Protein AF-A0A8H8Z1Y2-F1 (afdb_monomer_lite)

Organism: NCBI:txid52442

Radius of gyration: 13.25 Å; chains: 1; bounding box: 28×30×29 Å

Foldseek 3Di:
DPPCPVVVVVCVVVVHDDCDPLNVLLVCCVVVVDPLVVLVVVVVVCVVVVHPDPVVVSVVSSVVSD

pLDDT: mean 79.76, std 14.71, range [37.66, 96.0]

Sequence (66 aa):
MSGDKRLRKAAENEGVIVKGTLWLVNELVTQNIISISKAQEAFGRMQAADRRLPWDKVNLLLKNLE

InterPro domains:
  IPR021799 PIN-like domain, prokaryotic [PF11848] (3-65)

Secondary structure (DSSP, 8-state):
--SSHHHHHHHHHTT-----HHHHHHHHHHTTSS-HHHHHHHHHHHHHTT----HHHHHHHHHHH-

Structure (mmCIF, N/CA/C/O backbone):
data_AF-A0A8H8Z1Y2-F1
#
_entry.id   AF-A0A8H8Z1Y2-F1
#
loop_
_atom_site.group_PDB
_atom_site.id
_atom_site.type_symbol
_atom_site.label_atom_id
_atom_site.label_alt_id
_atom_site.label_comp_id
_atom_site.label_asym_id
_atom_site.label_entity_id
_atom_site.label_seq_id
_atom_site.pdbx_PDB_ins_code
_atom_site.Cartn_x
_atom_site.Cartn_y
_atom_site.Cartn_z
_atom_site.occupancy
_atom_site.B_iso_or_equiv
_atom_site.auth_seq_id
_atom_site.auth_comp_id
_atom_site.auth_asym_id
_atom_site.auth_atom_id
_atom_site.pdbx_PDB_model_num
ATOM 1 N N . M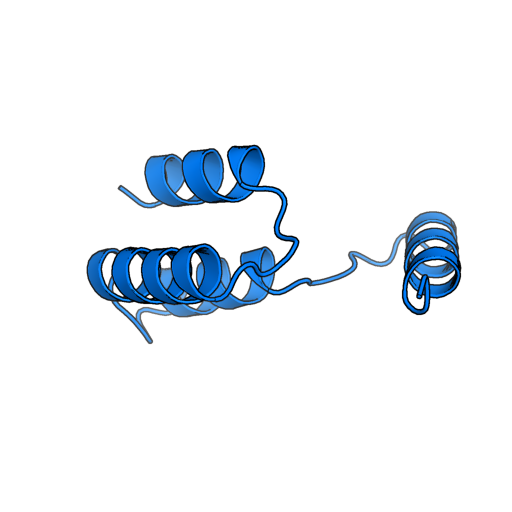ET A 1 1 ? 18.278 -3.922 -14.161 1.00 37.66 1 MET A N 1
ATOM 2 C CA . MET A 1 1 ? 18.489 -5.340 -13.814 1.00 37.66 1 MET A CA 1
ATOM 3 C C . MET A 1 1 ? 17.115 -5.970 -13.617 1.00 37.66 1 MET A C 1
ATOM 5 O O . MET A 1 1 ? 16.350 -5.474 -12.805 1.00 37.66 1 MET A O 1
ATOM 9 N N . SER A 1 2 ? 16.752 -6.931 -14.465 1.00 52.31 2 SER A N 1
ATOM 10 C CA . SER A 1 2 ? 15.375 -7.411 -14.683 1.00 52.31 2 SER A CA 1
ATOM 11 C C . SER A 1 2 ? 15.210 -8.827 -14.117 1.00 52.31 2 SER A C 1
ATOM 13 O O . SER A 1 2 ? 14.929 -9.755 -14.871 1.00 52.31 2 SER A O 1
ATOM 15 N N . GLY A 1 3 ? 15.493 -9.024 -12.826 1.00 58.62 3 GLY A N 1
ATOM 16 C CA . GLY A 1 3 ? 15.583 -10.368 -12.228 1.00 58.62 3 GLY A CA 1
ATOM 17 C C . GLY A 1 3 ? 14.235 -11.090 -12.140 1.00 58.62 3 GLY A C 1
ATOM 18 O O . GLY A 1 3 ? 14.131 -12.281 -12.406 1.00 58.62 3 GLY A O 1
ATOM 19 N N . ASP A 1 4 ? 13.175 -10.344 -11.866 1.00 64.25 4 ASP A N 1
ATOM 20 C CA . ASP A 1 4 ? 11.828 -10.853 -11.579 1.00 64.25 4 ASP A CA 1
ATOM 21 C C . ASP A 1 4 ? 10.925 -10.989 -12.819 1.00 64.25 4 ASP A C 1
ATOM 23 O O . ASP A 1 4 ? 9.840 -11.564 -12.739 1.00 64.25 4 ASP A O 1
ATOM 27 N N . LYS A 1 5 ? 11.368 -10.532 -14.000 1.00 60.38 5 LYS A N 1
ATOM 28 C CA . LYS A 1 5 ? 10.553 -10.568 -15.232 1.00 60.38 5 LYS A CA 1
ATOM 29 C C . LYS A 1 5 ? 10.239 -11.993 -15.701 1.00 60.38 5 LYS A C 1
ATOM 31 O O . LYS A 1 5 ? 9.132 -12.259 -16.156 1.00 60.38 5 LYS A O 1
ATOM 36 N N . ARG A 1 6 ? 11.211 -12.908 -15.598 1.00 59.22 6 ARG A N 1
ATOM 37 C CA . ARG A 1 6 ? 11.028 -14.322 -15.974 1.00 59.22 6 ARG A CA 1
ATOM 38 C C . ARG A 1 6 ? 10.177 -15.067 -14.948 1.00 59.22 6 ARG A C 1
ATOM 40 O O . ARG A 1 6 ? 9.324 -15.852 -15.340 1.00 59.22 6 ARG A O 1
ATOM 47 N N . LEU A 1 7 ? 10.362 -14.753 -13.666 1.00 59.47 7 LEU A N 1
ATOM 48 C CA . LEU A 1 7 ? 9.609 -15.352 -12.566 1.00 59.47 7 LEU A CA 1
ATOM 49 C C . LEU A 1 7 ? 8.133 -14.935 -12.593 1.00 59.47 7 LEU A C 1
ATOM 51 O O . LEU A 1 7 ? 7.257 -15.775 -12.428 1.00 59.47 7 LEU A O 1
ATOM 55 N N . ARG A 1 8 ? 7.850 -13.657 -12.886 1.00 61.69 8 ARG A N 1
ATOM 56 C CA . ARG A 1 8 ? 6.474 -13.161 -13.028 1.00 61.69 8 ARG A CA 1
ATOM 57 C C . ARG A 1 8 ? 5.738 -13.849 -14.175 1.00 61.69 8 ARG A C 1
ATOM 59 O O . ARG A 1 8 ? 4.622 -14.304 -13.981 1.00 61.69 8 ARG A O 1
ATOM 66 N N . LYS A 1 9 ? 6.405 -13.999 -15.322 1.00 60.38 9 LYS A N 1
ATOM 67 C CA . LYS A 1 9 ? 5.838 -14.663 -16.500 1.00 60.38 9 LYS A CA 1
ATOM 68 C C . LYS A 1 9 ? 5.600 -16.163 -16.282 1.00 60.38 9 LYS A C 1
ATOM 70 O O . LYS A 1 9 ? 4.623 -16.701 -16.785 1.00 60.38 9 LYS A O 1
ATOM 75 N N . ALA A 1 10 ? 6.482 -16.836 -15.539 1.00 58.97 10 ALA A N 1
ATOM 76 C CA . ALA A 1 10 ? 6.297 -18.239 -15.168 1.00 58.97 10 ALA A CA 1
ATOM 77 C C . ALA A 1 10 ? 5.086 -18.420 -14.239 1.00 58.97 10 ALA A C 1
ATOM 79 O O . ALA A 1 10 ? 4.239 -19.265 -14.494 1.00 58.97 10 ALA A O 1
ATOM 80 N N . ALA A 1 11 ? 4.948 -17.562 -13.228 1.00 60.78 11 ALA A N 1
ATOM 81 C CA . ALA A 1 11 ? 3.820 -17.614 -12.303 1.00 60.78 11 ALA A CA 1
ATOM 82 C C . ALA A 1 11 ? 2.475 -17.247 -12.963 1.00 60.78 11 ALA A C 1
ATOM 84 O O . ALA A 1 11 ? 1.467 -17.886 -12.679 1.00 60.78 11 ALA A O 1
ATOM 85 N N . GLU A 1 12 ? 2.461 -16.282 -13.894 1.00 60.31 12 GLU A N 1
ATOM 86 C CA . GLU A 1 12 ? 1.288 -15.975 -14.732 1.00 60.31 12 GLU A CA 1
ATOM 87 C C . GLU A 1 12 ? 0.863 -17.184 -15.585 1.00 60.31 12 GLU A C 1
ATOM 89 O O . GLU A 1 12 ? -0.328 -17.473 -15.681 1.00 60.31 12 GLU A O 1
ATOM 94 N N . ASN A 1 13 ? 1.825 -17.917 -16.157 1.00 58.59 13 ASN A N 1
ATOM 95 C CA . ASN A 1 13 ? 1.564 -19.121 -16.952 1.00 58.59 13 ASN A CA 1
ATOM 96 C C . ASN A 1 13 ? 1.056 -20.311 -16.119 1.00 58.59 13 ASN A C 1
ATOM 98 O O . ASN A 1 13 ? 0.341 -21.154 -16.652 1.00 58.59 13 ASN A O 1
ATOM 102 N N . GLU A 1 14 ? 1.419 -20.392 -14.838 1.00 63.56 14 GLU A N 1
ATOM 103 C CA . GLU A 1 14 ? 1.017 -21.481 -13.935 1.00 63.56 14 GLU A CA 1
ATOM 104 C C . GLU A 1 14 ? -0.245 -21.156 -13.111 1.00 63.56 14 GLU A C 1
ATOM 106 O O . GLU A 1 14 ? -0.674 -21.962 -12.288 1.00 63.56 14 GLU A O 1
ATOM 111 N N . GLY A 1 15 ? -0.861 -19.983 -13.314 1.00 49.09 15 GLY A N 1
ATOM 112 C CA . GLY A 1 15 ? -2.040 -19.552 -12.549 1.00 49.09 15 GLY A CA 1
ATOM 113 C C . GLY A 1 15 ? -1.734 -19.205 -11.087 1.00 49.09 15 GLY A C 1
ATOM 114 O O . GLY A 1 15 ? -2.639 -19.136 -10.254 1.00 49.09 15 GLY A O 1
ATOM 115 N N . VAL A 1 16 ? -0.460 -18.975 -10.758 1.00 50.09 16 VAL A N 1
ATOM 116 C CA . VAL A 1 16 ? 0.003 -18.668 -9.404 1.00 50.09 16 VAL A CA 1
ATOM 117 C C . VAL A 1 16 ? 0.062 -17.153 -9.222 1.00 50.09 16 VAL A C 1
ATOM 119 O O . VAL A 1 16 ? 0.773 -16.438 -9.928 1.00 50.09 16 VAL A O 1
ATOM 122 N N . ILE A 1 17 ? -0.671 -16.638 -8.232 1.00 56.53 17 ILE A N 1
ATOM 123 C CA . ILE A 1 17 ? -0.660 -15.207 -7.904 1.00 56.53 17 ILE A CA 1
ATOM 124 C C . ILE A 1 17 ? 0.719 -14.836 -7.347 1.00 56.53 17 ILE A C 1
ATOM 126 O O . ILE A 1 17 ? 1.085 -15.232 -6.239 1.00 56.53 17 ILE A O 1
ATOM 130 N N . VAL A 1 18 ? 1.476 -14.018 -8.083 1.00 62.91 18 VAL A N 1
ATOM 131 C CA . VAL A 1 18 ? 2.723 -13.433 -7.572 1.00 62.91 18 VAL A CA 1
ATOM 132 C C . VAL A 1 18 ? 2.383 -12.389 -6.517 1.00 62.91 18 VAL A C 1
ATOM 134 O O . VAL A 1 18 ? 1.973 -11.266 -6.820 1.00 62.91 18 VAL A O 1
ATOM 137 N N . LYS A 1 19 ? 2.584 -12.757 -5.256 1.00 70.75 19 LYS A N 1
ATOM 138 C CA . LYS A 1 19 ? 2.376 -11.884 -4.103 1.00 70.75 19 LYS A CA 1
ATOM 139 C C . LYS A 1 19 ? 3.574 -10.946 -3.940 1.00 70.75 19 LYS A C 1
ATOM 141 O O . LYS A 1 19 ? 4.602 -11.314 -3.384 1.00 70.75 19 LYS A O 1
ATOM 146 N N . GLY A 1 20 ? 3.459 -9.737 -4.489 1.00 76.50 20 GLY A N 1
ATOM 147 C CA . GLY A 1 20 ? 4.442 -8.662 -4.301 1.00 76.50 20 GLY A CA 1
ATOM 148 C C . GLY A 1 20 ? 4.226 -7.874 -3.004 1.00 76.50 20 GLY A C 1
ATOM 149 O O . GLY A 1 20 ? 3.291 -8.137 -2.251 1.00 76.50 20 GLY A O 1
ATOM 150 N N . THR A 1 21 ? 5.045 -6.844 -2.776 1.00 82.75 21 THR A N 1
ATOM 151 C CA . THR A 1 21 ? 4.984 -5.982 -1.577 1.00 82.75 21 THR A CA 1
ATOM 152 C C . THR A 1 21 ? 3.590 -5.402 -1.315 1.00 82.75 21 THR A C 1
ATOM 154 O O . THR A 1 21 ? 3.182 -5.307 -0.166 1.00 82.75 21 THR A O 1
ATOM 157 N N . LEU A 1 22 ? 2.831 -5.069 -2.366 1.00 85.38 22 LEU A N 1
ATOM 158 C CA . LEU A 1 22 ? 1.458 -4.567 -2.234 1.00 85.38 22 LEU A CA 1
ATOM 159 C C . LEU A 1 22 ? 0.530 -5.605 -1.593 1.00 85.38 22 LEU A C 1
ATOM 161 O O . LEU A 1 22 ? -0.227 -5.265 -0.694 1.00 85.38 22 LEU A O 1
ATOM 165 N N . TRP A 1 23 ? 0.616 -6.867 -2.026 1.00 88.69 23 TRP A N 1
ATOM 166 C CA . TRP A 1 23 ? -0.203 -7.942 -1.462 1.00 88.69 23 TRP A CA 1
ATOM 167 C C . TRP A 1 23 ? 0.131 -8.169 0.014 1.00 88.69 23 TRP A C 1
ATOM 169 O O . TRP A 1 23 ? -0.769 -8.295 0.835 1.00 88.69 23 TRP A O 1
ATOM 179 N N . LEU A 1 24 ? 1.422 -8.155 0.359 1.00 87.00 24 LEU A N 1
ATOM 180 C CA . LEU A 1 24 ? 1.852 -8.326 1.745 1.00 87.00 24 LEU A CA 1
ATOM 181 C C . LEU A 1 24 ? 1.323 -7.201 2.641 1.00 87.00 24 LEU A C 1
ATOM 183 O O . LEU A 1 24 ? 0.778 -7.477 3.702 1.00 87.00 24 LEU A O 1
ATOM 187 N N . VAL A 1 25 ?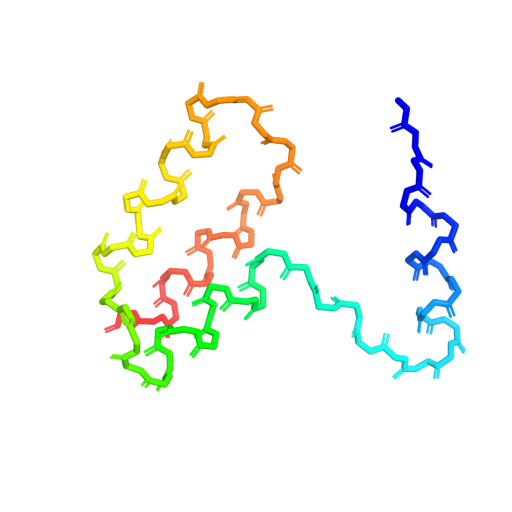 1.457 -5.940 2.219 1.00 88.25 25 VAL A N 1
ATOM 188 C CA . VAL A 1 25 ? 0.962 -4.802 3.011 1.00 88.25 25 VAL A CA 1
ATOM 189 C C . VAL A 1 25 ? -0.560 -4.849 3.158 1.00 88.25 25 VAL A C 1
ATOM 191 O O . VAL A 1 25 ? -1.050 -4.584 4.250 1.00 88.25 25 VAL A O 1
ATOM 194 N N . ASN A 1 26 ? -1.294 -5.245 2.110 1.00 89.44 26 ASN A N 1
ATOM 195 C CA . ASN A 1 26 ? -2.739 -5.461 2.197 1.00 89.44 26 ASN A CA 1
ATOM 196 C C . ASN A 1 26 ? -3.093 -6.453 3.310 1.00 89.44 26 ASN A C 1
ATOM 198 O O . ASN A 1 26 ? -3.870 -6.121 4.195 1.00 89.44 26 ASN A O 1
ATOM 202 N N . GLU A 1 27 ? -2.477 -7.637 3.302 1.00 91.81 27 GLU A N 1
ATOM 203 C CA . GLU A 1 27 ? -2.741 -8.666 4.313 1.00 91.81 27 GLU A CA 1
ATOM 204 C C . GLU A 1 27 ? -2.416 -8.202 5.729 1.00 91.81 27 GLU A C 1
ATOM 206 O O . GLU A 1 27 ? -3.180 -8.474 6.649 1.00 91.81 27 GLU A O 1
ATOM 211 N N . LEU A 1 28 ? -1.312 -7.474 5.918 1.00 91.94 28 LEU A N 1
ATOM 212 C CA . LEU A 1 28 ? -0.953 -6.946 7.234 1.00 91.94 28 LEU A CA 1
ATOM 213 C C . LEU A 1 28 ? -2.009 -5.966 7.763 1.00 91.94 28 LEU A C 1
ATOM 215 O O . LEU A 1 28 ? -2.258 -5.942 8.968 1.00 91.94 28 LEU A O 1
ATOM 219 N N . VAL A 1 29 ? -2.635 -5.177 6.886 1.00 92.38 29 VAL A N 1
ATOM 220 C CA . VAL A 1 29 ? -3.736 -4.280 7.266 1.00 92.38 29 VAL A CA 1
ATOM 221 C C . VAL A 1 29 ? -5.018 -5.076 7.521 1.00 92.38 29 VAL A C 1
ATOM 223 O O . VAL A 1 29 ? -5.648 -4.897 8.561 1.00 92.38 29 VAL A O 1
ATOM 226 N N . THR A 1 30 ? -5.386 -5.999 6.625 1.00 91.81 30 THR A N 1
ATOM 227 C CA . THR A 1 30 ? -6.597 -6.831 6.755 1.00 91.81 30 THR A CA 1
ATOM 228 C C . THR A 1 30 ? -6.572 -7.695 8.017 1.00 91.81 30 THR A C 1
ATOM 230 O O . THR A 1 30 ? -7.587 -7.823 8.696 1.00 91.81 30 THR A O 1
ATOM 233 N N . GLN A 1 31 ? -5.411 -8.244 8.375 1.00 94.31 31 GLN A N 1
ATOM 234 C CA . GLN A 1 31 ? -5.214 -9.030 9.598 1.00 94.31 31 GLN A CA 1
ATOM 235 C C . GLN A 1 31 ? -4.998 -8.156 10.847 1.00 94.31 31 GLN A C 1
ATOM 237 O O . GLN A 1 31 ? -4.706 -8.683 11.918 1.00 94.31 31 GLN A O 1
ATOM 242 N N . ASN A 1 32 ? -5.140 -6.830 10.729 1.00 91.06 32 ASN A N 1
ATOM 243 C CA . ASN A 1 32 ? -4.971 -5.858 11.813 1.00 91.06 32 ASN A CA 1
ATOM 244 C C . ASN A 1 32 ? -3.575 -5.878 12.475 1.00 91.06 32 ASN A C 1
ATOM 246 O O . ASN A 1 32 ? -3.402 -5.429 13.605 1.00 91.06 32 ASN A O 1
ATOM 250 N N . ILE A 1 33 ? -2.558 -6.383 11.768 1.00 96.00 33 ILE A N 1
ATOM 251 C CA . ILE A 1 33 ? -1.163 -6.404 12.234 1.00 96.00 33 ILE A CA 1
ATOM 252 C C . ILE A 1 33 ? -0.566 -4.992 12.165 1.00 96.00 33 ILE A C 1
ATOM 254 O O . ILE A 1 33 ? 0.242 -4.610 13.013 1.00 96.00 33 ILE A O 1
ATOM 258 N N . ILE A 1 34 ? -0.967 -4.204 11.162 1.00 92.94 34 ILE A N 1
ATOM 259 C CA . ILE A 1 34 ? -0.632 -2.780 11.050 1.00 92.94 34 ILE A CA 1
ATOM 260 C C . ILE A 1 34 ? -1.887 -1.954 10.759 1.00 92.94 34 ILE A C 1
ATOM 262 O O . IL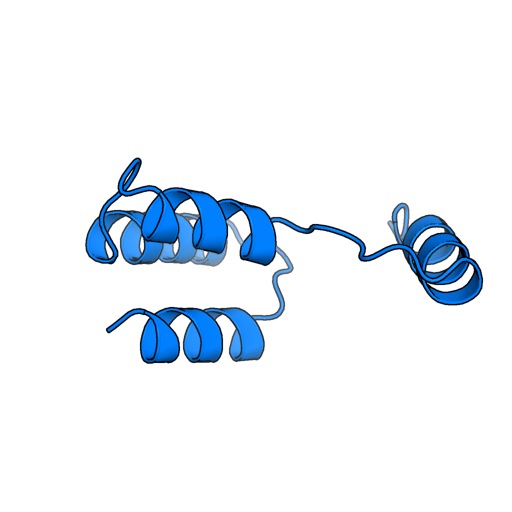E A 1 34 ? -2.833 -2.436 10.142 1.00 92.94 34 ILE A O 1
ATOM 266 N N . SER A 1 35 ? -1.877 -0.680 11.151 1.00 93.75 35 SER A N 1
ATOM 267 C CA . SER A 1 35 ? -2.930 0.263 10.768 1.00 93.75 35 SER A CA 1
ATOM 268 C C . SER A 1 35 ? -2.754 0.765 9.330 1.00 93.75 35 SER A C 1
ATOM 270 O O . SER A 1 35 ? -1.645 0.771 8.786 1.00 93.75 35 SER A O 1
ATOM 272 N N . ILE A 1 36 ? -3.839 1.268 8.733 1.00 92.62 36 ILE A N 1
ATOM 273 C CA . ILE A 1 36 ? -3.824 1.910 7.405 1.00 92.62 36 ILE A CA 1
ATOM 274 C C . ILE A 1 36 ? -2.822 3.074 7.379 1.00 92.62 36 ILE A C 1
ATOM 276 O O . ILE A 1 36 ? -2.014 3.179 6.460 1.00 92.62 36 ILE A O 1
ATOM 280 N N . SER A 1 37 ? -2.789 3.893 8.436 1.00 93.06 37 SER A N 1
ATOM 281 C CA . SER A 1 37 ? -1.812 4.982 8.578 1.00 93.06 37 SER A CA 1
ATOM 282 C C . SER A 1 37 ? -0.368 4.466 8.553 1.00 93.06 37 SER A C 1
ATOM 284 O O . SER A 1 37 ? 0.491 5.033 7.876 1.00 93.06 37 SER A O 1
ATOM 286 N N . LYS A 1 38 ? -0.099 3.323 9.200 1.00 93.06 38 LYS A N 1
ATOM 287 C CA . LYS A 1 38 ? 1.231 2.706 9.175 1.00 93.06 38 LYS A CA 1
ATOM 288 C C . LYS A 1 38 ? 1.612 2.201 7.783 1.00 93.06 38 LYS A C 1
ATOM 290 O O . LYS A 1 38 ? 2.776 2.311 7.389 1.00 93.06 38 LYS A O 1
ATOM 295 N N . ALA A 1 39 ? 0.647 1.673 7.031 1.00 92.19 39 ALA A N 1
ATOM 296 C CA . ALA A 1 39 ? 0.843 1.292 5.636 1.00 92.19 39 ALA A CA 1
ATOM 297 C C . ALA A 1 39 ? 1.150 2.516 4.752 1.00 92.19 39 ALA A C 1
ATOM 299 O O . ALA A 1 39 ? 2.087 2.463 3.952 1.00 92.19 39 ALA A O 1
ATOM 300 N N . GLN A 1 40 ? 0.439 3.634 4.941 1.00 92.44 40 GLN A N 1
ATOM 301 C CA . GLN A 1 40 ? 0.701 4.901 4.241 1.00 92.44 40 GLN A CA 1
ATOM 302 C C . GLN A 1 40 ? 2.121 5.418 4.515 1.00 92.44 40 GLN A C 1
ATOM 304 O O . GLN A 1 40 ? 2.856 5.722 3.574 1.00 9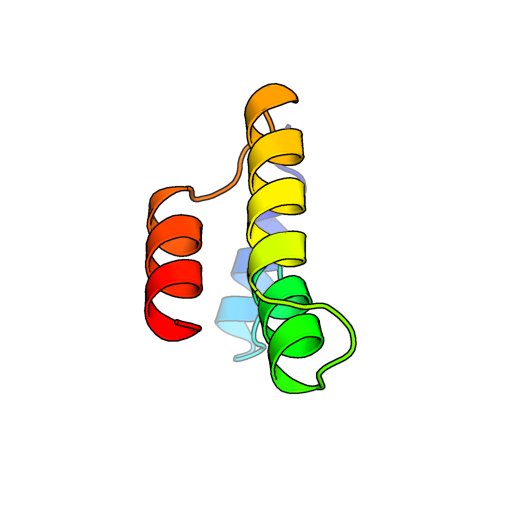2.44 40 GLN A O 1
ATOM 309 N N . GLU A 1 41 ? 2.550 5.445 5.782 1.00 93.75 41 GLU A N 1
ATOM 310 C CA . GLU A 1 41 ? 3.922 5.821 6.146 1.00 93.75 41 GLU A CA 1
ATOM 311 C C . GLU A 1 41 ? 4.966 4.919 5.470 1.00 93.75 41 GLU A C 1
ATOM 313 O O . GLU A 1 41 ? 5.980 5.401 4.959 1.00 93.75 41 GLU A O 1
ATOM 318 N N . ALA A 1 42 ? 4.738 3.601 5.468 1.00 91.00 42 ALA A N 1
ATOM 319 C CA . ALA A 1 42 ? 5.659 2.640 4.872 1.00 91.00 42 ALA A CA 1
ATOM 320 C C . ALA A 1 42 ? 5.795 2.854 3.357 1.00 91.00 42 ALA A C 1
ATOM 322 O O . ALA A 1 42 ? 6.918 2.890 2.846 1.00 91.00 42 ALA A O 1
ATOM 323 N N . PHE A 1 43 ? 4.681 3.056 2.648 1.00 91.50 43 PHE A N 1
ATOM 324 C CA . PHE A 1 43 ? 4.708 3.379 1.221 1.00 91.50 43 PHE A CA 1
ATOM 325 C C . PHE A 1 43 ? 5.387 4.723 0.946 1.00 91.50 43 PHE A C 1
ATOM 327 O O . PHE A 1 43 ? 6.208 4.792 0.032 1.00 91.50 43 PHE A O 1
ATOM 334 N N . GLY A 1 44 ? 5.146 5.746 1.772 1.00 90.88 44 GLY A N 1
ATOM 335 C CA . GLY A 1 44 ? 5.831 7.038 1.667 1.00 90.88 44 GLY A CA 1
ATOM 336 C C . GLY A 1 44 ? 7.352 6.912 1.809 1.00 90.88 44 GLY A C 1
ATOM 337 O O . GLY A 1 44 ? 8.104 7.468 1.008 1.00 90.88 44 GLY A O 1
ATOM 338 N N . ARG A 1 45 ? 7.833 6.093 2.756 1.00 91.00 45 ARG A N 1
ATOM 339 C CA . ARG A 1 45 ? 9.274 5.799 2.902 1.00 91.00 45 ARG A CA 1
ATOM 340 C C . ARG A 1 45 ? 9.840 5.062 1.689 1.00 91.00 45 ARG A C 1
ATOM 342 O O . ARG A 1 45 ? 10.953 5.355 1.261 1.00 91.00 45 ARG A O 1
ATOM 349 N N . MET A 1 46 ? 9.092 4.117 1.119 1.00 88.81 46 MET A N 1
ATOM 350 C CA . MET A 1 46 ? 9.513 3.407 -0.095 1.00 88.81 46 MET A CA 1
ATOM 351 C C . MET A 1 46 ? 9.559 4.335 -1.314 1.00 88.81 46 MET A C 1
ATOM 353 O O . MET A 1 46 ? 10.431 4.164 -2.165 1.00 88.81 46 MET A O 1
ATOM 357 N N . GLN A 1 47 ? 8.659 5.318 -1.379 1.00 87.25 47 GLN A N 1
ATOM 358 C CA . GLN A 1 47 ? 8.627 6.320 -2.441 1.00 87.25 47 GLN A CA 1
ATOM 359 C C . GLN A 1 47 ? 9.827 7.257 -2.348 1.00 87.25 47 GLN A C 1
ATOM 361 O O . GLN A 1 47 ? 10.516 7.468 -3.341 1.00 87.25 47 GLN A O 1
ATOM 366 N N . ALA A 1 48 ? 10.134 7.735 -1.141 1.00 88.50 48 ALA A N 1
ATOM 367 C CA . ALA A 1 48 ? 11.317 8.551 -0.880 1.00 88.50 48 ALA A CA 1
ATOM 368 C C . ALA A 1 48 ? 12.634 7.805 -1.171 1.00 88.50 48 ALA A C 1
ATOM 370 O O . ALA A 1 48 ? 13.624 8.421 -1.551 1.00 88.50 48 ALA A O 1
ATOM 371 N N . ALA A 1 49 ? 12.643 6.478 -1.026 1.00 88.06 49 ALA A N 1
ATOM 372 C CA . ALA A 1 49 ? 13.789 5.622 -1.335 1.00 88.06 49 ALA A CA 1
ATOM 373 C C . ALA A 1 49 ? 13.900 5.229 -2.826 1.00 88.06 49 ALA A C 1
ATOM 375 O O . ALA A 1 49 ? 14.641 4.297 -3.146 1.00 88.06 49 ALA A O 1
ATOM 376 N N . ASP A 1 50 ? 13.138 5.872 -3.720 1.00 83.38 50 ASP A N 1
ATOM 377 C CA . ASP A 1 50 ? 13.102 5.619 -5.171 1.00 83.38 50 ASP A CA 1
ATOM 378 C C . ASP A 1 50 ? 12.859 4.138 -5.540 1.00 83.38 50 ASP A C 1
ATOM 380 O O . ASP A 1 50 ? 13.370 3.585 -6.523 1.00 83.38 50 ASP A O 1
ATOM 384 N N . ARG A 1 51 ? 12.065 3.430 -4.720 1.00 81.69 51 ARG A N 1
ATOM 385 C CA . ARG A 1 51 ? 11.671 2.052 -5.034 1.00 81.69 51 ARG A CA 1
ATOM 386 C C . ARG A 1 51 ? 10.748 2.053 -6.249 1.00 81.69 51 ARG A C 1
ATOM 388 O O . ARG A 1 51 ? 9.739 2.749 -6.300 1.00 81.69 51 ARG A O 1
ATOM 395 N N . ARG A 1 52 ? 11.035 1.166 -7.202 1.00 78.12 52 ARG A N 1
ATOM 396 C CA . ARG A 1 52 ? 10.172 0.907 -8.363 1.00 78.12 52 ARG A CA 1
ATOM 397 C C . ARG A 1 52 ? 8.949 0.087 -7.958 1.00 78.12 52 ARG A C 1
ATOM 399 O O . ARG A 1 52 ? 8.919 -1.130 -8.140 1.00 78.12 52 ARG A O 1
ATOM 406 N N . LEU A 1 53 ? 7.954 0.759 -7.395 1.00 79.88 53 LEU A N 1
ATOM 407 C CA . LEU A 1 53 ? 6.632 0.206 -7.122 1.00 79.88 53 LEU A CA 1
ATOM 408 C C . LEU A 1 53 ? 5.614 0.749 -8.137 1.00 79.88 53 LEU A C 1
ATOM 410 O O . LEU A 1 53 ? 5.776 1.863 -8.634 1.00 79.88 53 LEU A O 1
ATOM 414 N N . PRO A 1 54 ? 4.562 -0.020 -8.472 1.00 83.94 54 PRO A N 1
ATOM 415 C CA . PRO A 1 54 ? 3.455 0.486 -9.274 1.00 83.94 54 PRO A CA 1
ATOM 416 C C . PRO A 1 54 ? 2.600 1.431 -8.415 1.00 83.94 54 PRO A C 1
ATOM 418 O O . PRO A 1 54 ? 1.627 0.997 -7.799 1.00 83.94 54 PRO A O 1
ATOM 421 N N . TRP A 1 55 ? 2.988 2.706 -8.341 1.00 85.00 55 TRP A N 1
ATOM 422 C CA . TRP A 1 55 ? 2.386 3.702 -7.444 1.00 85.00 55 TRP A CA 1
ATOM 423 C C . TRP A 1 55 ? 0.882 3.889 -7.653 1.00 85.00 55 TRP A C 1
ATOM 425 O O . TRP A 1 55 ? 0.150 4.018 -6.675 1.00 85.00 55 TRP A O 1
ATOM 435 N N . ASP A 1 56 ? 0.389 3.773 -8.886 1.00 86.38 56 ASP A N 1
ATOM 436 C CA . ASP A 1 56 ? -1.053 3.796 -9.167 1.00 86.38 56 ASP A CA 1
ATOM 437 C C . ASP A 1 56 ? -1.806 2.688 -8.418 1.00 86.38 56 ASP A C 1
ATOM 439 O O . ASP A 1 56 ? -2.872 2.918 -7.847 1.00 86.38 56 ASP A O 1
ATOM 443 N N . LYS A 1 57 ? -1.218 1.486 -8.348 1.00 85.31 57 LYS A N 1
ATOM 444 C CA . LYS A 1 57 ? -1.792 0.355 -7.605 1.00 85.31 57 LYS A CA 1
ATOM 445 C C . LYS A 1 57 ? -1.677 0.542 -6.095 1.00 85.31 57 LYS A C 1
ATOM 447 O O . LYS A 1 57 ? -2.549 0.075 -5.375 1.00 85.31 57 LYS A O 1
ATOM 452 N N . VAL A 1 58 ? -0.621 1.207 -5.620 1.00 88.38 58 VAL A N 1
ATOM 453 C CA . VAL A 1 58 ? -0.459 1.548 -4.196 1.00 88.38 58 VAL A CA 1
ATOM 454 C C . VAL A 1 58 ? -1.558 2.516 -3.759 1.00 88.38 58 VAL A C 1
ATOM 456 O O . VAL A 1 58 ? -2.228 2.264 -2.764 1.00 88.38 58 VAL A O 1
ATOM 459 N N . ASN A 1 59 ? -1.798 3.572 -4.538 1.00 88.19 59 ASN A N 1
ATOM 460 C CA . ASN A 1 59 ? -2.849 4.548 -4.253 1.00 88.19 59 ASN A CA 1
ATOM 461 C C . ASN A 1 59 ? -4.245 3.914 -4.283 1.00 88.19 59 ASN A C 1
ATOM 463 O O . ASN A 1 59 ? -5.066 4.202 -3.417 1.00 88.19 59 ASN A O 1
ATOM 467 N N . LEU A 1 60 ? -4.507 3.033 -5.255 1.00 89.19 60 LEU A N 1
ATOM 468 C CA . LEU A 1 60 ? -5.769 2.296 -5.324 1.00 89.19 60 LEU A CA 1
ATOM 469 C C . LEU A 1 60 ? -5.959 1.372 -4.113 1.00 89.19 60 LEU A C 1
ATOM 471 O O . LEU A 1 60 ? -7.043 1.322 -3.547 1.00 89.19 60 LEU A O 1
ATOM 475 N N . LEU A 1 61 ? -4.904 0.665 -3.703 1.00 88.81 61 LEU A N 1
ATOM 476 C CA . LEU A 1 61 ? -4.930 -0.203 -2.528 1.00 88.81 61 LEU A CA 1
ATOM 477 C C . LEU A 1 61 ? -5.230 0.589 -1.254 1.00 88.81 61 LEU A C 1
ATOM 479 O O . LEU A 1 61 ? -6.082 0.169 -0.485 1.00 88.81 61 LEU A O 1
ATOM 483 N N . LEU A 1 62 ? -4.578 1.736 -1.051 1.00 89.44 62 LEU A N 1
ATOM 484 C CA . LEU A 1 62 ? -4.814 2.572 0.127 1.00 89.44 62 LEU A CA 1
ATOM 485 C C . LEU A 1 62 ? -6.256 3.086 0.180 1.00 89.44 62 LEU A C 1
ATOM 487 O O . LEU A 1 62 ? -6.883 2.962 1.223 1.00 89.44 62 LEU A O 1
ATOM 491 N N . LYS A 1 63 ? -6.802 3.553 -0.950 1.00 91.31 63 LYS A N 1
ATOM 492 C CA . LYS A 1 63 ? -8.207 3.987 -1.044 1.00 91.31 63 LYS A CA 1
ATOM 493 C C . LYS A 1 63 ? -9.219 2.881 -0.748 1.00 91.31 63 LYS A C 1
ATOM 495 O O . LYS A 1 63 ? -10.307 3.177 -0.288 1.00 91.31 63 LYS A O 1
ATOM 500 N N . ASN A 1 64 ? -8.890 1.628 -1.060 1.00 89.69 64 ASN A N 1
ATOM 501 C CA . ASN A 1 64 ? -9.775 0.490 -0.798 1.00 89.69 64 ASN A CA 1
ATOM 502 C C . ASN A 1 64 ? -9.717 0.009 0.660 1.00 89.69 64 ASN A C 1
ATOM 504 O O . ASN A 1 64 ? -10.536 -0.819 1.050 1.00 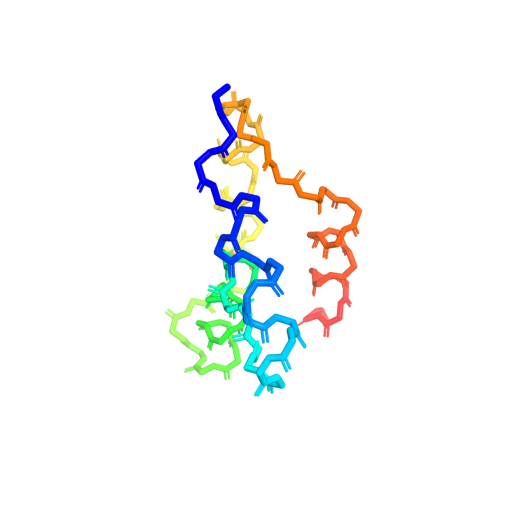89.69 64 ASN A O 1
ATOM 508 N N . LEU A 1 65 ? -8.706 0.444 1.416 1.00 84.38 65 LEU A N 1
ATOM 509 C CA . LEU A 1 65 ? -8.525 0.094 2.823 1.00 84.38 65 LEU A CA 1
ATOM 510 C C . LEU A 1 65 ? -9.100 1.158 3.771 1.00 84.38 65 LEU A C 1
ATOM 512 O O . LEU A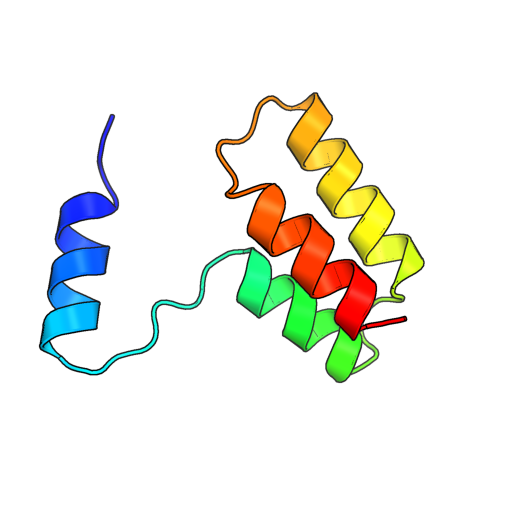 1 65 ? -9.297 0.828 4.936 1.00 84.38 65 LEU A O 1
ATOM 516 N N . GLU A 1 66 ? -9.321 2.391 3.293 1.00 77.56 66 GLU A N 1
ATOM 517 C CA . GLU A 1 66 ? -10.060 3.466 3.990 1.00 77.56 66 GLU A CA 1
ATOM 518 C C . GLU A 1 66 ? -11.551 3.134 4.145 1.00 77.56 66 GLU A C 1
ATOM 520 O O . GLU A 1 66 ? -12.087 3.430 5.239 1.00 77.56 66 GLU A O 1
#